Protein AF-A0A2D7GE63-F1 (afdb_monomer_lite)

Radius of gyration: 20.13 Å; chains: 1; bounding box: 34×44×50 Å

Secondary structure (DSSP, 8-state):
--TT---SHHHHHHHHHTSHHHHHHHHHHHTS---STT-GGGS-HHHHHHHHHHS-HHHHTTS-PPPP--HHHHHHHHHHHHHHHHHHHHHHHHHTT-

Foldseek 3Di:
DDPPDDPDDVVVLVVQCLDLCNQLVVCVVVVHDGDHPNVLVVHDPVSVVVCCVVCPPVVVVVDDDDDDQDPVNVVCVVVVVVVVCVVVVVVVVVVVVD

Structure (mmCIF, N/CA/C/O backbone):
data_AF-A0A2D7GE63-F1
#
_entry.id   AF-A0A2D7GE63-F1
#
loop_
_atom_site.group_PDB
_atom_site.id
_atom_site.type_symbol
_atom_site.label_atom_id
_atom_site.label_alt_id
_atom_site.label_comp_id
_atom_site.label_asym_id
_atom_site.label_entity_id
_atom_site.label_seq_id
_atom_site.pdbx_PDB_ins_code
_atom_site.Cartn_x
_atom_site.Cartn_y
_atom_site.Cartn_z
_atom_site.occupancy
_atom_site.B_iso_or_equiv
_atom_site.auth_seq_id
_atom_site.auth_comp_id
_atom_site.auth_asym_id
_atom_site.auth_atom_id
_atom_site.pdbx_PDB_model_num
ATOM 1 N N . MET A 1 1 ? 0.016 23.206 -4.091 1.00 62.22 1 MET A N 1
ATOM 2 C CA . MET A 1 1 ? 0.538 22.391 -2.969 1.00 62.22 1 MET A CA 1
ATOM 3 C C . MET A 1 1 ? 0.368 23.173 -1.671 1.00 62.22 1 MET A C 1
ATOM 5 O O . MET A 1 1 ? 0.365 24.395 -1.727 1.00 62.22 1 MET A O 1
ATOM 9 N N . SER A 1 2 ? 0.145 22.500 -0.535 1.00 68.38 2 SER A N 1
ATOM 10 C CA . SER A 1 2 ? 0.042 23.154 0.786 1.00 68.38 2 SER A CA 1
ATOM 11 C C . SER A 1 2 ? 1.348 23.875 1.134 1.00 68.38 2 SER A C 1
ATOM 13 O O . SER A 1 2 ? 2.413 23.371 0.796 1.00 68.38 2 SER A O 1
ATOM 15 N N . ALA A 1 3 ? 1.285 24.984 1.876 1.00 73.69 3 ALA A N 1
ATOM 16 C CA . ALA A 1 3 ? 2.472 25.675 2.398 1.00 73.69 3 ALA A CA 1
ATOM 17 C C . ALA A 1 3 ? 3.336 24.803 3.337 1.00 73.69 3 ALA A C 1
ATOM 19 O O . ALA A 1 3 ? 4.459 25.169 3.657 1.00 73.69 3 ALA A O 1
ATOM 20 N N . LYS A 1 4 ? 2.810 23.655 3.789 1.00 71.94 4 LYS A N 1
ATOM 21 C CA . LYS A 1 4 ? 3.522 22.662 4.610 1.00 71.94 4 LYS A CA 1
ATOM 22 C C . LYS A 1 4 ? 4.164 21.535 3.796 1.00 71.94 4 LYS A C 1
ATOM 24 O O . LYS A 1 4 ? 4.730 20.622 4.389 1.00 71.94 4 LYS A O 1
ATOM 29 N N . ALA A 1 5 ? 3.985 21.520 2.476 1.00 70.25 5 ALA A N 1
ATOM 30 C CA . ALA A 1 5 ? 4.596 20.499 1.643 1.00 70.25 5 ALA A CA 1
ATOM 31 C C . ALA A 1 5 ? 6.103 20.763 1.586 1.00 70.25 5 ALA A C 1
ATOM 33 O O . ALA A 1 5 ? 6.516 21.827 1.131 1.00 70.25 5 ALA A O 1
ATOM 34 N N . ASP A 1 6 ? 6.908 19.804 2.043 1.00 72.00 6 ASP A N 1
ATOM 35 C CA . ASP A 1 6 ? 8.328 19.781 1.699 1.00 72.00 6 ASP A CA 1
ATOM 36 C C . ASP A 1 6 ? 8.414 19.712 0.170 1.00 72.00 6 ASP A C 1
ATOM 38 O O . ASP A 1 6 ? 7.781 18.840 -0.420 1.00 72.00 6 ASP A O 1
ATOM 42 N N . THR A 1 7 ? 9.090 20.665 -0.471 1.00 70.44 7 THR A N 1
ATOM 43 C CA . THR A 1 7 ? 9.307 20.685 -1.928 1.00 70.44 7 THR A CA 1
ATOM 44 C C . THR A 1 7 ? 10.657 20.084 -2.318 1.00 70.44 7 THR A C 1
ATOM 46 O O . THR A 1 7 ? 11.019 20.138 -3.488 1.00 70.44 7 THR A O 1
ATOM 49 N N . GLY A 1 8 ? 11.423 19.581 -1.348 1.00 80.31 8 GLY A N 1
ATOM 50 C CA . GLY A 1 8 ? 12.756 19.029 -1.538 1.00 80.31 8 GLY A CA 1
ATOM 51 C C . GLY A 1 8 ? 12.781 17.502 -1.593 1.00 80.31 8 GLY A C 1
ATOM 52 O O . GLY A 1 8 ? 11.925 16.852 -2.199 1.00 80.31 8 GLY A O 1
ATOM 53 N N . LEU A 1 9 ? 13.790 16.931 -0.931 1.00 85.56 9 LEU A N 1
ATOM 54 C CA . LEU A 1 9 ? 14.201 15.529 -1.052 1.00 85.56 9 LEU A CA 1
ATOM 55 C C . LEU A 1 9 ? 13.097 14.519 -0.712 1.00 85.56 9 LEU A C 1
ATOM 57 O O . LEU A 1 9 ? 13.079 13.432 -1.284 1.00 85.56 9 LEU A O 1
ATOM 61 N N . ALA A 1 10 ? 12.154 14.853 0.177 1.00 89.12 10 ALA A N 1
ATOM 62 C CA . ALA A 1 10 ? 11.050 13.946 0.485 1.00 89.12 10 ALA A CA 1
ATOM 63 C C . ALA A 1 10 ? 10.140 13.706 -0.731 1.00 89.12 10 ALA A C 1
ATOM 65 O O . ALA A 1 10 ? 9.707 12.578 -0.955 1.00 89.12 10 ALA A O 1
ATOM 66 N N . GLN A 1 11 ? 9.871 14.734 -1.545 1.00 86.81 11 GLN A N 1
ATOM 67 C CA . GLN A 1 11 ? 9.052 14.570 -2.754 1.00 86.81 11 GLN A CA 1
ATOM 68 C C . GLN A 1 11 ? 9.806 13.814 -3.835 1.00 86.81 11 GLN A C 1
ATOM 70 O O . GLN A 1 11 ? 9.216 12.971 -4.503 1.00 86.81 11 GLN A O 1
ATOM 75 N N . GLU A 1 12 ? 11.103 14.086 -3.986 1.00 90.81 12 GLU A N 1
ATOM 76 C CA . GLU A 1 12 ? 11.956 13.359 -4.928 1.00 90.81 12 GLU A CA 1
ATOM 77 C C . GLU A 1 12 ? 12.017 11.870 -4.576 1.00 90.81 12 GLU A C 1
ATOM 79 O O . GLU A 1 12 ? 11.854 11.016 -5.447 1.00 90.81 12 GLU A O 1
ATOM 84 N N . TRP A 1 13 ? 12.160 11.550 -3.288 1.00 89.94 13 TRP A N 1
ATOM 85 C CA . TRP A 1 13 ? 12.138 10.174 -2.809 1.00 89.94 13 TRP A CA 1
ATOM 86 C C . TRP A 1 13 ? 10.773 9.508 -3.030 1.00 89.94 13 TRP A C 1
ATOM 88 O O . TRP A 1 13 ? 10.722 8.416 -3.593 1.00 89.94 13 TRP A O 1
ATOM 98 N N . ILE A 1 14 ? 9.661 10.175 -2.682 1.00 91.81 14 ILE A N 1
ATOM 99 C CA . ILE A 1 14 ? 8.304 9.654 -2.937 1.00 91.81 14 ILE A CA 1
ATOM 100 C C . ILE A 1 14 ? 8.097 9.406 -4.435 1.00 91.81 14 ILE A C 1
ATOM 102 O O . ILE A 1 14 ? 7.574 8.359 -4.819 1.00 91.81 14 ILE A O 1
ATOM 106 N N . ALA A 1 15 ? 8.512 10.338 -5.294 1.00 91.12 15 ALA A N 1
ATOM 107 C CA . ALA A 1 15 ? 8.416 10.175 -6.739 1.00 91.12 15 ALA A CA 1
ATOM 108 C C . ALA A 1 15 ? 9.229 8.964 -7.219 1.00 91.12 15 ALA A C 1
ATOM 110 O O . ALA A 1 15 ? 8.730 8.166 -8.013 1.00 91.12 15 ALA A O 1
ATOM 111 N N . TRP A 1 16 ? 10.446 8.780 -6.698 1.00 93.56 16 TRP A N 1
ATOM 112 C CA . TRP A 1 16 ? 11.304 7.651 -7.046 1.00 93.56 16 TRP A CA 1
ATOM 113 C C . TRP A 1 16 ? 10.727 6.299 -6.604 1.00 93.56 16 TRP A C 1
ATOM 115 O O . TRP A 1 16 ? 10.673 5.373 -7.417 1.00 93.56 16 TRP A O 1
ATOM 125 N N . VAL A 1 17 ? 10.238 6.183 -5.365 1.00 95.12 17 VAL A N 1
ATOM 126 C CA . VAL A 1 17 ? 9.621 4.949 -4.836 1.00 95.12 17 VAL A CA 1
ATOM 127 C C . VAL A 1 17 ? 8.401 4.526 -5.658 1.00 95.12 17 VAL A C 1
ATOM 129 O O . VAL A 1 17 ? 8.130 3.338 -5.805 1.00 95.12 17 VAL A O 1
ATOM 132 N N . ASN A 1 18 ? 7.688 5.479 -6.261 1.00 94.44 18 ASN A N 1
ATOM 133 C CA . ASN A 1 18 ? 6.539 5.191 -7.121 1.00 94.44 18 ASN A CA 1
ATOM 134 C C . ASN A 1 18 ? 6.909 4.842 -8.578 1.00 94.44 18 ASN A C 1
ATOM 136 O O . ASN A 1 18 ? 6.020 4.575 -9.387 1.00 94.44 18 ASN A O 1
ATOM 140 N N . THR A 1 19 ? 8.196 4.800 -8.939 1.00 97.44 19 THR A N 1
ATOM 141 C CA . THR A 1 19 ? 8.639 4.206 -10.214 1.00 97.44 19 THR A CA 1
ATOM 142 C C . THR A 1 19 ? 8.584 2.672 -10.147 1.00 97.44 19 THR A C 1
ATOM 144 O O . THR A 1 19 ? 8.656 2.115 -9.049 1.00 97.44 19 THR A O 1
ATOM 147 N N . PRO A 1 20 ? 8.537 1.944 -11.285 1.00 97.94 20 PRO A N 1
ATOM 148 C CA . PRO A 1 20 ? 8.543 0.478 -11.267 1.00 97.94 20 PRO A CA 1
ATOM 149 C C . PRO A 1 20 ? 9.735 -0.101 -10.495 1.00 97.94 20 PRO A C 1
ATOM 151 O O . PRO A 1 20 ? 9.581 -0.972 -9.642 1.00 97.94 20 PRO A O 1
ATOM 154 N N . ARG A 1 21 ? 10.932 0.443 -10.746 1.00 97.06 21 ARG A N 1
ATOM 155 C CA . ARG A 1 21 ? 12.170 0.015 -10.090 1.00 97.06 21 ARG A CA 1
ATOM 156 C C . ARG A 1 21 ? 12.190 0.374 -8.604 1.00 97.06 21 ARG A C 1
ATOM 158 O O . ARG A 1 21 ? 12.568 -0.472 -7.800 1.00 97.06 21 ARG A O 1
ATOM 165 N N . GLY A 1 22 ? 11.820 1.604 -8.242 1.00 97.00 22 GLY A N 1
ATOM 166 C CA . GLY A 1 22 ? 11.775 2.027 -6.839 1.00 97.00 22 GLY A CA 1
ATOM 167 C C . GLY A 1 22 ? 10.803 1.170 -6.032 1.00 97.00 22 GLY A C 1
ATOM 168 O O . GLY A 1 22 ? 11.173 0.619 -5.000 1.00 97.00 22 GLY A O 1
ATOM 169 N N . SER A 1 23 ? 9.606 0.936 -6.574 1.00 97.25 23 SER A N 1
ATOM 170 C CA . SER A 1 23 ? 8.580 0.135 -5.910 1.00 97.25 23 SER A CA 1
ATOM 171 C C . SER A 1 23 ? 9.005 -1.323 -5.733 1.00 97.25 23 SER A C 1
ATOM 173 O O . SER A 1 23 ? 8.752 -1.896 -4.676 1.00 97.25 23 SER A O 1
ATOM 175 N N . ALA A 1 24 ? 9.685 -1.916 -6.722 1.00 96.81 24 ALA A N 1
ATOM 176 C CA . ALA A 1 24 ? 10.232 -3.268 -6.607 1.00 96.81 24 ALA A CA 1
ATOM 177 C C . ALA A 1 24 ? 11.339 -3.362 -5.538 1.00 96.81 24 ALA A C 1
ATOM 179 O O . ALA A 1 24 ? 11.378 -4.319 -4.762 1.00 96.81 24 ALA A O 1
ATOM 180 N N . HIS A 1 25 ? 12.221 -2.358 -5.453 1.00 96.06 25 HIS A N 1
ATOM 181 C CA . HIS A 1 25 ? 13.249 -2.299 -4.409 1.00 96.06 25 HIS A CA 1
ATOM 182 C C . HIS A 1 25 ? 12.641 -2.219 -3.008 1.00 96.06 25 HIS A C 1
ATOM 184 O O . HIS A 1 25 ? 13.027 -2.999 -2.135 1.00 96.06 25 HIS A O 1
ATOM 190 N N . ASP A 1 26 ? 11.676 -1.325 -2.812 1.00 94.31 26 ASP A N 1
ATOM 191 C CA . ASP A 1 26 ? 11.005 -1.148 -1.527 1.00 94.31 26 ASP A CA 1
ATOM 192 C C . ASP A 1 26 ? 10.222 -2.403 -1.125 1.00 94.31 26 ASP A C 1
ATOM 194 O O . ASP A 1 26 ? 10.322 -2.867 0.013 1.00 94.31 26 ASP A O 1
ATOM 198 N N . ALA A 1 27 ? 9.507 -3.015 -2.074 1.00 93.94 27 ALA A N 1
ATOM 199 C CA . ALA A 1 27 ? 8.782 -4.265 -1.868 1.00 93.94 27 ALA A CA 1
ATOM 200 C C . ALA A 1 27 ? 9.706 -5.396 -1.399 1.00 93.94 27 ALA A C 1
ATOM 202 O O . ALA A 1 27 ? 9.407 -6.079 -0.418 1.00 93.94 27 ALA A O 1
ATOM 203 N N . ARG A 1 28 ? 10.864 -5.549 -2.052 1.00 93.06 28 ARG A N 1
ATOM 204 C CA . ARG A 1 28 ? 11.876 -6.542 -1.676 1.00 93.06 28 ARG A CA 1
ATOM 205 C C . ARG A 1 28 ? 12.456 -6.280 -0.288 1.00 93.06 28 ARG A C 1
ATOM 207 O O . ARG A 1 28 ? 12.653 -7.226 0.467 1.00 93.06 28 ARG A O 1
ATOM 214 N N . ALA A 1 29 ? 12.744 -5.022 0.043 1.00 93.00 29 ALA A N 1
ATOM 215 C CA . ALA A 1 29 ? 13.322 -4.661 1.334 1.00 93.00 29 ALA A CA 1
ATOM 216 C C . ALA A 1 29 ? 12.351 -4.908 2.501 1.00 93.00 29 ALA A C 1
ATOM 218 O O . ALA A 1 29 ? 12.775 -5.322 3.577 1.00 93.00 29 ALA A O 1
ATOM 219 N N . LEU A 1 30 ? 11.056 -4.664 2.284 1.00 91.19 30 LEU A N 1
ATOM 220 C CA . LEU A 1 30 ? 10.024 -4.748 3.320 1.00 91.19 30 LEU A CA 1
ATOM 221 C C . LEU A 1 30 ? 9.280 -6.091 3.349 1.00 91.19 30 LEU A C 1
ATOM 223 O O . LEU A 1 30 ? 8.520 -6.338 4.283 1.00 91.19 30 LEU A O 1
ATOM 227 N N . GLY A 1 31 ? 9.467 -6.947 2.341 1.00 88.94 31 GLY A N 1
ATOM 228 C CA . GLY A 1 31 ? 8.719 -8.199 2.206 1.00 88.94 31 GLY A CA 1
ATOM 229 C C . GLY A 1 31 ? 7.231 -7.978 1.913 1.00 88.94 31 GLY A C 1
ATOM 230 O O . GLY A 1 31 ? 6.386 -8.737 2.384 1.00 88.94 31 GLY A O 1
ATOM 231 N N . VAL A 1 32 ? 6.901 -6.919 1.168 1.00 90.12 32 VAL A N 1
ATOM 232 C CA . VAL A 1 32 ? 5.523 -6.556 0.789 1.00 90.12 32 VAL A CA 1
ATOM 233 C C . VAL A 1 32 ? 5.324 -6.656 -0.724 1.00 90.12 32 VAL A C 1
ATOM 235 O O . VAL A 1 32 ? 6.268 -6.873 -1.478 1.00 90.12 32 VAL A O 1
ATOM 238 N N . SER A 1 33 ? 4.084 -6.504 -1.194 1.00 91.06 33 SER A N 1
ATOM 239 C CA . SER A 1 33 ? 3.803 -6.422 -2.635 1.00 91.06 33 SER A CA 1
ATOM 240 C C . SER A 1 33 ? 4.171 -5.041 -3.194 1.00 91.06 33 SER A C 1
ATOM 242 O O . SER A 1 33 ? 3.889 -4.041 -2.530 1.00 91.06 33 SER A O 1
ATOM 244 N N . PRO A 1 34 ? 4.754 -4.949 -4.403 1.00 94.00 34 PRO A N 1
ATOM 245 C CA . PRO A 1 34 ? 4.970 -3.667 -5.061 1.00 94.00 34 PRO A CA 1
ATOM 246 C C . PRO A 1 34 ? 3.644 -3.076 -5.565 1.00 94.00 34 PRO A C 1
ATOM 248 O O . PRO A 1 34 ? 2.709 -3.807 -5.894 1.00 94.00 34 PRO A O 1
ATOM 251 N N . CYS A 1 35 ? 3.577 -1.747 -5.655 1.00 91.69 35 CYS A N 1
ATOM 252 C CA . CYS A 1 35 ? 2.352 -1.010 -5.992 1.00 91.69 35 CYS A CA 1
ATOM 253 C C . CYS A 1 35 ? 2.418 -0.303 -7.353 1.00 91.69 35 CYS A C 1
ATOM 255 O O . CYS A 1 35 ? 1.372 -0.021 -7.939 1.00 91.69 35 CYS A O 1
ATOM 257 N N . ALA A 1 36 ? 3.615 0.006 -7.863 1.00 95.94 36 ALA A N 1
ATOM 258 C CA . ALA A 1 36 ? 3.747 0.664 -9.159 1.00 95.94 36 ALA A CA 1
ATOM 259 C C . ALA A 1 36 ? 3.455 -0.314 -10.310 1.00 95.94 36 ALA A C 1
ATOM 261 O O . ALA A 1 36 ? 3.877 -1.473 -10.296 1.00 95.94 36 ALA A O 1
ATOM 262 N N . ILE A 1 37 ? 2.752 0.164 -11.338 1.00 94.62 37 ILE A N 1
ATOM 263 C CA . ILE A 1 37 ? 2.484 -0.616 -12.554 1.00 94.62 37 ILE A CA 1
ATOM 264 C C . ILE A 1 37 ? 3.823 -1.024 -13.189 1.00 94.62 37 ILE A C 1
ATOM 266 O O . ILE A 1 37 ? 4.712 -0.191 -13.342 1.00 94.62 37 ILE A O 1
ATOM 270 N N . GLY A 1 38 ? 3.975 -2.305 -13.540 1.00 95.56 38 GLY A N 1
ATOM 271 C CA . GLY A 1 38 ? 5.213 -2.865 -14.104 1.00 95.56 38 GLY A CA 1
ATOM 272 C C . GLY A 1 38 ? 6.301 -3.208 -13.077 1.00 95.56 38 GLY A C 1
ATOM 273 O O . GLY A 1 38 ? 7.324 -3.772 -13.443 1.00 95.56 38 GLY A O 1
ATOM 274 N N . ALA A 1 39 ? 6.109 -2.912 -11.785 1.00 96.81 39 ALA A N 1
ATOM 275 C CA . ALA A 1 39 ? 7.083 -3.278 -10.752 1.00 96.81 39 ALA A CA 1
ATOM 276 C C . ALA A 1 39 ? 7.130 -4.790 -10.477 1.00 96.81 39 ALA A C 1
ATOM 278 O O . ALA A 1 39 ? 8.185 -5.310 -10.128 1.00 96.81 39 ALA A O 1
ATOM 279 N N . MET A 1 40 ? 6.007 -5.504 -10.643 1.00 94.75 40 MET A N 1
ATOM 280 C CA . MET A 1 40 ? 5.947 -6.959 -10.439 1.00 94.75 40 MET A CA 1
ATOM 281 C C . MET A 1 40 ? 6.877 -7.717 -11.396 1.00 94.75 40 MET A C 1
ATOM 283 O O . MET A 1 40 ? 7.509 -8.685 -10.987 1.00 94.75 40 MET A O 1
ATOM 287 N N . ASP A 1 41 ? 7.029 -7.227 -12.629 1.00 95.06 41 ASP A N 1
ATOM 288 C CA . ASP A 1 41 ? 7.901 -7.828 -13.649 1.00 95.06 41 ASP A CA 1
ATOM 289 C C . ASP A 1 41 ? 9.393 -7.738 -13.275 1.00 95.06 41 ASP A C 1
ATOM 291 O O . ASP A 1 41 ? 10.224 -8.455 -13.827 1.00 95.06 41 ASP A O 1
ATOM 295 N N . LEU A 1 42 ? 9.737 -6.857 -12.326 1.00 96.69 42 LEU A N 1
ATOM 296 C CA . LEU A 1 42 ? 11.091 -6.671 -11.800 1.00 96.69 42 L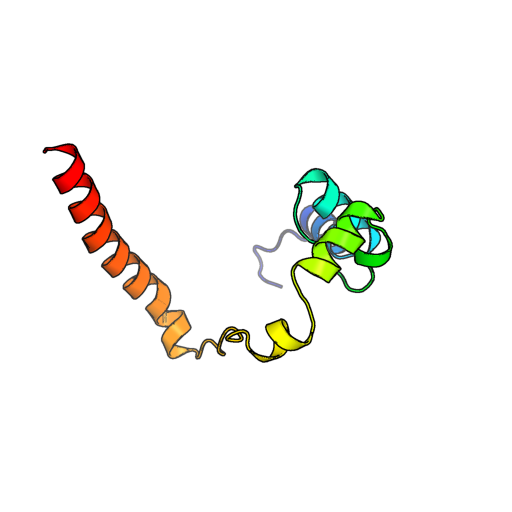EU A CA 1
ATOM 297 C C . LEU A 1 42 ? 11.358 -7.492 -10.526 1.00 96.69 42 LEU A C 1
ATOM 299 O O . LEU A 1 42 ? 12.489 -7.491 -10.033 1.00 96.69 42 LEU A O 1
ATOM 303 N N . MET A 1 43 ? 10.340 -8.161 -9.973 1.00 95.19 43 MET A N 1
ATOM 304 C CA . MET A 1 43 ? 10.483 -9.040 -8.808 1.00 95.19 43 MET A CA 1
ATOM 305 C C . MET A 1 43 ? 11.039 -10.408 -9.219 1.00 95.19 43 MET A C 1
ATOM 307 O O . MET A 1 43 ? 10.957 -10.798 -10.383 1.00 95.19 43 MET A O 1
ATOM 311 N N . ASP A 1 44 ? 11.591 -11.161 -8.266 1.00 93.69 44 ASP A N 1
ATOM 312 C CA . ASP A 1 44 ? 12.037 -12.535 -8.518 1.00 93.69 44 ASP A CA 1
ATOM 313 C C . ASP A 1 44 ? 10.871 -13.497 -8.827 1.00 93.69 44 ASP A C 1
ATOM 315 O O . ASP A 1 44 ? 9.698 -13.224 -8.551 1.00 93.69 44 ASP A O 1
ATOM 319 N N . ALA A 1 45 ? 11.204 -14.640 -9.434 1.00 94.12 45 ALA A N 1
ATOM 320 C CA . ALA A 1 45 ? 10.221 -15.630 -9.871 1.00 94.12 45 ALA A CA 1
ATOM 321 C C . ALA A 1 45 ? 9.418 -16.232 -8.705 1.00 94.12 45 ALA A C 1
ATOM 323 O O . ALA A 1 45 ? 8.251 -16.590 -8.884 1.00 94.12 45 ALA A O 1
ATOM 324 N N . ASP A 1 46 ? 10.014 -16.314 -7.513 1.00 91.00 46 ASP A N 1
ATOM 325 C CA . ASP A 1 46 ? 9.351 -16.843 -6.323 1.00 91.00 46 ASP A CA 1
ATOM 326 C C . ASP A 1 46 ? 8.229 -15.909 -5.869 1.00 91.00 46 ASP A C 1
ATOM 328 O O . ASP A 1 46 ? 7.106 -16.364 -5.630 1.00 91.00 46 ASP A O 1
ATOM 332 N N . MET A 1 47 ? 8.494 -14.601 -5.826 1.00 90.88 47 MET A N 1
ATOM 333 C CA . MET A 1 47 ? 7.498 -13.583 -5.512 1.00 90.88 47 MET A CA 1
ATOM 334 C C . MET A 1 47 ? 6.411 -13.507 -6.586 1.00 90.88 47 MET A C 1
ATOM 336 O O . MET A 1 47 ? 5.224 -13.503 -6.256 1.00 90.88 47 MET A O 1
ATOM 340 N N . GLN A 1 48 ? 6.785 -13.517 -7.870 1.00 92.25 48 GLN A N 1
ATOM 341 C CA . GLN A 1 48 ? 5.808 -13.554 -8.965 1.00 92.25 48 GLN A CA 1
ATOM 342 C C . GLN A 1 48 ? 4.891 -14.782 -8.845 1.00 92.25 48 GLN A C 1
ATOM 344 O O . GLN A 1 48 ? 3.664 -14.667 -8.914 1.00 92.25 48 GLN A O 1
ATOM 349 N N . GLY A 1 49 ? 5.471 -15.956 -8.580 1.00 91.81 49 GLY A N 1
ATOM 350 C CA . GLY A 1 49 ? 4.728 -17.193 -8.367 1.00 91.81 49 GLY A CA 1
ATOM 351 C C . GLY A 1 49 ? 3.846 -17.155 -7.117 1.00 91.81 49 GLY A C 1
ATOM 352 O O . GLY A 1 49 ? 2.713 -17.637 -7.148 1.00 91.81 49 GLY A O 1
ATOM 353 N N . PHE A 1 50 ? 4.332 -16.577 -6.016 1.00 90.44 50 PHE A N 1
ATOM 354 C CA . PHE A 1 50 ? 3.557 -16.397 -4.789 1.00 90.44 50 PHE A CA 1
ATOM 355 C C . PHE A 1 50 ? 2.319 -15.530 -5.028 1.00 90.44 50 PHE A C 1
ATOM 357 O O . PHE A 1 50 ? 1.216 -15.922 -4.639 1.00 90.44 50 PHE A O 1
ATOM 364 N N . ILE A 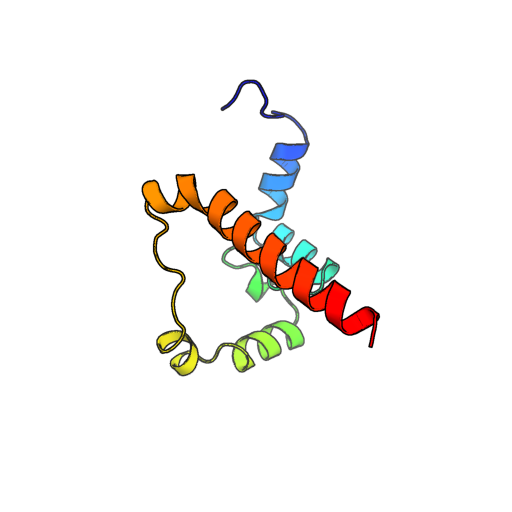1 51 ? 2.478 -14.392 -5.704 1.00 88.44 51 ILE A N 1
ATOM 365 C CA . ILE A 1 51 ? 1.380 -13.467 -5.995 1.00 88.44 51 ILE A CA 1
ATOM 366 C C . ILE A 1 51 ? 0.357 -14.110 -6.932 1.00 88.44 51 ILE A C 1
ATOM 368 O O . ILE A 1 51 ? -0.838 -14.057 -6.640 1.00 88.44 51 ILE A O 1
ATOM 372 N N . ALA A 1 52 ? 0.801 -14.792 -7.992 1.00 88.75 52 ALA A N 1
ATOM 373 C CA . ALA A 1 52 ? -0.095 -15.487 -8.917 1.00 88.75 52 ALA A CA 1
ATOM 374 C C . ALA A 1 52 ? -0.952 -16.560 -8.218 1.00 88.75 52 ALA 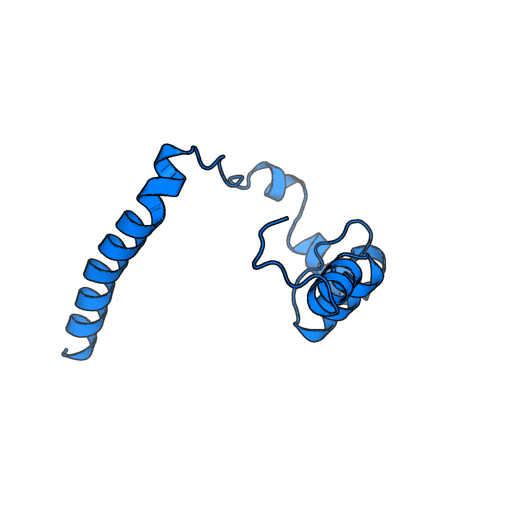A C 1
ATOM 376 O O . ALA A 1 52 ? -2.135 -16.700 -8.523 1.00 88.75 52 ALA A O 1
ATOM 377 N N . ARG A 1 53 ? -0.385 -17.287 -7.242 1.00 91.38 53 ARG A N 1
ATOM 378 C CA . ARG A 1 53 ? -1.135 -18.261 -6.426 1.00 91.38 53 ARG A CA 1
ATOM 379 C C . ARG A 1 53 ? -2.044 -17.607 -5.385 1.00 91.38 53 ARG A C 1
ATOM 381 O O . ARG A 1 53 ? -3.091 -18.162 -5.071 1.00 91.38 53 ARG A O 1
ATOM 388 N N . SER A 1 54 ? -1.636 -16.467 -4.829 1.00 89.31 54 SER A N 1
ATOM 389 C CA . SER A 1 54 ? -2.379 -15.773 -3.766 1.00 89.31 54 SER A CA 1
ATOM 390 C C . SER A 1 54 ? -3.599 -15.019 -4.292 1.00 89.31 54 SER A C 1
ATOM 392 O O . SER A 1 54 ? -4.587 -14.871 -3.575 1.00 89.31 54 SER A O 1
ATOM 394 N N . TYR A 1 55 ? -3.544 -14.554 -5.542 1.00 86.56 55 TYR A N 1
ATOM 395 C CA . TYR A 1 55 ? -4.581 -13.727 -6.156 1.00 86.56 55 TYR A CA 1
ATOM 396 C C . TYR A 1 55 ? -5.087 -14.318 -7.478 1.00 86.56 55 TYR A C 1
ATOM 398 O O . TYR A 1 55 ? -4.953 -13.681 -8.527 1.00 86.56 55 TYR A O 1
ATOM 406 N N . PRO A 1 56 ? -5.680 -15.524 -7.465 1.00 89.69 56 PRO A N 1
ATOM 407 C CA . PRO A 1 56 ? -6.184 -16.112 -8.690 1.00 89.69 56 PRO A CA 1
ATOM 408 C C . PRO A 1 56 ? -7.401 -15.306 -9.204 1.00 89.69 56 PRO A C 1
ATOM 410 O O . PRO A 1 56 ? -8.204 -14.811 -8.395 1.00 89.69 56 PRO A O 1
ATOM 413 N N . PRO A 1 57 ? -7.547 -15.106 -10.530 1.00 86.25 57 PRO A N 1
ATOM 414 C CA . PRO A 1 57 ? -8.509 -14.153 -11.092 1.00 86.25 57 PRO A CA 1
ATOM 415 C C . PRO A 1 57 ? -9.962 -14.372 -10.646 1.00 86.25 57 PRO A C 1
ATOM 417 O O . PRO A 1 57 ? -10.688 -13.418 -10.373 1.00 86.25 57 PRO A O 1
ATOM 420 N N . GLU A 1 58 ? -10.394 -15.624 -10.517 1.00 90.12 58 GLU A N 1
ATOM 421 C CA . GLU A 1 58 ? -11.745 -15.991 -10.096 1.00 90.12 58 GLU A CA 1
ATOM 422 C C . GLU A 1 58 ? -12.032 -15.672 -8.623 1.00 90.12 58 GLU A C 1
ATOM 424 O O . GLU A 1 58 ? -13.180 -15.387 -8.268 1.00 90.12 58 GLU A O 1
ATOM 429 N N . ALA A 1 59 ? -11.008 -15.691 -7.763 1.00 88.62 59 ALA A N 1
ATOM 430 C CA . ALA A 1 59 ? -11.132 -15.267 -6.372 1.00 88.62 59 ALA A CA 1
ATOM 431 C C . ALA A 1 59 ? -11.184 -13.739 -6.270 1.00 88.62 59 ALA A C 1
ATOM 433 O O . ALA A 1 59 ? -11.987 -13.200 -5.508 1.00 88.62 59 ALA A O 1
ATOM 434 N N . LEU A 1 60 ? -10.392 -13.034 -7.088 1.00 86.38 60 LEU A N 1
ATOM 435 C CA . LEU A 1 60 ? -10.403 -11.571 -7.144 1.00 86.38 60 LEU A CA 1
ATOM 436 C C . LEU A 1 60 ? -11.772 -11.010 -7.548 1.00 86.38 60 LEU A C 1
ATOM 438 O O . LEU A 1 60 ? -12.197 -10.000 -6.990 1.00 86.38 60 LEU A O 1
ATOM 442 N N . LEU A 1 61 ? -12.488 -11.681 -8.456 1.00 87.56 61 LEU A N 1
ATOM 443 C CA . LEU A 1 61 ? -13.852 -11.299 -8.850 1.00 87.56 61 LEU A CA 1
ATOM 444 C C . LEU A 1 61 ? -14.874 -11.410 -7.708 1.00 87.56 61 LEU A C 1
ATOM 446 O O . LEU A 1 61 ? -15.904 -10.741 -7.742 1.00 87.56 61 LEU A O 1
ATOM 450 N N . LYS A 1 62 ? -14.602 -12.249 -6.703 1.00 89.06 62 LYS A N 1
ATOM 451 C CA . LYS A 1 62 ? -15.464 -12.452 -5.528 1.00 89.06 62 LYS A CA 1
ATOM 452 C C . LYS A 1 62 ? -15.045 -11.598 -4.334 1.00 89.06 62 LYS A C 1
ATOM 454 O O . LYS A 1 62 ? -15.750 -11.575 -3.326 1.00 89.06 62 LYS A O 1
ATOM 459 N N . LEU A 1 63 ? -13.894 -10.930 -4.415 1.00 86.75 63 LEU A N 1
ATOM 460 C CA . LEU A 1 63 ? -13.387 -10.124 -3.319 1.00 86.75 63 LEU A CA 1
ATOM 461 C C . LEU A 1 63 ? -14.277 -8.894 -3.135 1.00 86.75 63 LEU A C 1
ATOM 463 O O . LEU A 1 63 ? -14.580 -8.177 -4.091 1.00 86.75 63 LEU A O 1
ATOM 467 N N . TRP A 1 64 ? -14.662 -8.620 -1.889 1.00 80.50 64 TRP A N 1
ATOM 468 C CA . TRP A 1 64 ? -15.352 -7.381 -1.556 1.00 80.50 64 TRP A CA 1
ATOM 469 C C . TRP A 1 64 ? -14.409 -6.204 -1.815 1.00 80.50 64 TRP A C 1
ATOM 471 O O . TRP A 1 64 ? -13.475 -5.949 -1.051 1.00 80.50 64 TRP A O 1
ATOM 481 N N . ARG A 1 65 ? -14.624 -5.504 -2.931 1.00 79.88 65 ARG A N 1
ATOM 482 C CA . ARG A 1 65 ? -13.864 -4.300 -3.274 1.00 79.88 65 ARG A CA 1
ATOM 483 C C . ARG A 1 65 ? -14.117 -3.259 -2.190 1.00 79.88 65 ARG A C 1
ATOM 485 O O . ARG A 1 65 ? -15.244 -3.116 -1.717 1.00 79.88 65 ARG A O 1
ATOM 492 N N . GLN A 1 66 ? -13.071 -2.534 -1.793 1.00 82.69 66 GLN A N 1
ATOM 493 C CA . GLN A 1 66 ? -13.237 -1.451 -0.833 1.00 82.69 66 GLN A CA 1
ATOM 494 C C . GLN A 1 66 ? -14.270 -0.456 -1.389 1.00 82.69 66 GLN A C 1
ATOM 496 O O . GLN A 1 66 ? -14.076 0.039 -2.502 1.00 82.69 66 GLN A O 1
ATOM 501 N N . PRO A 1 67 ? -15.375 -0.194 -0.667 1.00 84.62 67 PRO A N 1
ATOM 502 C CA . PRO A 1 67 ? -16.391 0.725 -1.147 1.00 84.62 67 PRO A CA 1
ATOM 503 C C . PRO A 1 67 ? -15.832 2.148 -1.175 1.00 84.62 67 PRO A C 1
ATOM 505 O O . PRO A 1 67 ? -14.935 2.493 -0.396 1.00 84.62 67 PRO A O 1
ATOM 508 N N . GLU A 1 68 ? -16.390 2.982 -2.053 1.00 89.06 68 GLU A N 1
ATOM 5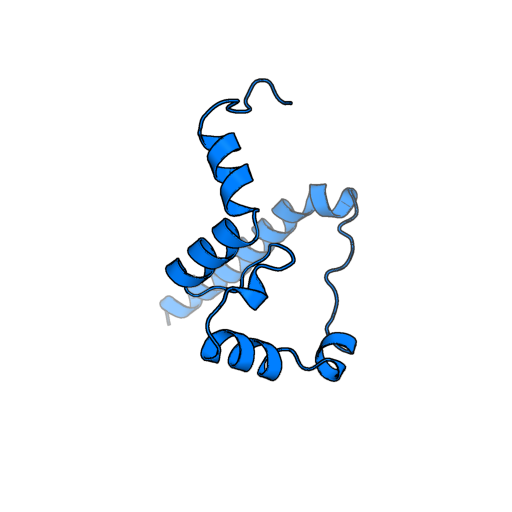09 C CA . GLU A 1 68 ? -16.171 4.425 -2.002 1.00 89.06 68 GLU A CA 1
ATOM 510 C C . GLU A 1 68 ? -16.436 4.928 -0.575 1.00 89.06 68 GLU A C 1
ATOM 512 O O . GLU A 1 68 ? -17.400 4.518 0.075 1.00 89.06 68 GLU A O 1
ATOM 517 N N . GLN A 1 69 ? -15.565 5.806 -0.076 1.00 92.19 69 GLN A N 1
ATOM 518 C CA . GLN A 1 69 ? -15.767 6.465 1.209 1.00 92.19 69 GLN A CA 1
ATOM 519 C C . GLN A 1 69 ? -16.441 7.821 0.970 1.00 92.19 69 GLN A C 1
ATOM 521 O O . GLN A 1 69 ? -15.739 8.790 0.670 1.00 92.19 69 GLN A O 1
ATOM 526 N N . PRO A 1 70 ? -17.776 7.929 1.107 1.00 94.06 70 PRO A N 1
ATOM 527 C CA . PRO A 1 70 ? -18.462 9.198 0.911 1.00 94.06 70 PRO A CA 1
ATOM 528 C C . PRO A 1 70 ? -17.997 10.226 1.948 1.00 94.06 70 PRO A C 1
ATOM 530 O O . PRO A 1 70 ? -17.581 9.880 3.057 1.00 94.06 70 PRO A O 1
ATOM 533 N N . VAL A 1 71 ? -18.121 11.515 1.619 1.00 95.06 71 VAL A N 1
ATOM 534 C CA . VAL A 1 71 ? -17.632 12.624 2.463 1.00 95.06 71 VAL A CA 1
ATOM 535 C C . VAL A 1 71 ? -18.156 12.546 3.901 1.00 95.06 71 VAL A C 1
ATOM 537 O O . VAL A 1 71 ? -17.414 12.844 4.839 1.00 95.06 71 VAL A O 1
ATOM 540 N N . TRP A 1 72 ? -19.412 12.130 4.099 1.00 93.56 72 TRP A N 1
ATOM 541 C CA . TRP A 1 72 ? -19.976 11.961 5.441 1.00 93.56 72 TRP A CA 1
ATOM 542 C C . TRP A 1 72 ? -19.221 10.892 6.246 1.00 93.56 72 TRP A C 1
ATOM 544 O O . TRP A 1 72 ? -18.912 11.116 7.412 1.00 93.56 72 TRP A O 1
ATOM 554 N N . PHE A 1 73 ? -18.844 9.773 5.619 1.00 93.94 73 PHE A N 1
ATOM 555 C CA . PHE A 1 73 ? -18.123 8.692 6.286 1.00 93.94 73 PHE A CA 1
ATOM 556 C C . PHE A 1 73 ? -16.702 9.124 6.635 1.00 93.94 73 PHE A C 1
ATOM 558 O O . PHE A 1 73 ? -16.255 8.913 7.759 1.00 93.94 73 PHE A O 1
ATOM 565 N N . VAL A 1 74 ? -16.010 9.802 5.713 1.00 94.56 74 VAL A N 1
ATOM 566 C CA . VAL A 1 74 ? -14.652 10.319 5.955 1.00 94.56 74 VAL A CA 1
ATOM 567 C C . VAL A 1 74 ? -14.623 11.267 7.156 1.00 94.56 74 VAL A C 1
ATOM 569 O O . VAL A 1 74 ? -13.719 11.170 7.983 1.00 94.56 74 VAL A O 1
ATOM 572 N N . LYS A 1 75 ? -15.632 12.137 7.298 1.00 95.88 75 LYS A N 1
ATOM 573 C CA . LYS A 1 75 ? -15.755 13.051 8.446 1.00 95.88 75 LYS A CA 1
ATOM 574 C C . LYS A 1 75 ? -16.002 12.323 9.771 1.00 95.88 75 LYS A C 1
ATOM 576 O O . LYS A 1 75 ? -15.577 12.812 10.812 1.00 95.88 75 LYS A O 1
ATOM 581 N N . SER A 1 76 ? -16.669 11.170 9.741 1.00 95.31 76 SER A N 1
ATOM 582 C CA . SER A 1 76 ? -17.085 10.440 10.945 1.00 95.31 76 SER A CA 1
ATOM 583 C C . SER A 1 76 ? -16.186 9.257 11.323 1.00 95.31 76 SER A C 1
ATOM 585 O O . SER A 1 76 ? -16.271 8.785 12.458 1.00 95.31 76 SER A O 1
ATOM 587 N N . ARG A 1 77 ? -15.309 8.775 10.427 1.00 93.88 77 ARG A N 1
ATOM 588 C CA . ARG A 1 77 ? -14.549 7.521 10.620 1.00 93.88 77 ARG A CA 1
ATOM 589 C C . ARG A 1 77 ? -13.688 7.491 11.884 1.00 93.88 77 ARG A C 1
ATOM 591 O O . ARG A 1 77 ? -13.580 6.443 12.514 1.00 93.88 77 ARG A O 1
ATOM 598 N N . GLU A 1 78 ? -13.138 8.633 12.296 1.00 94.94 78 GLU A N 1
ATOM 599 C CA . GLU A 1 78 ? -12.363 8.741 13.542 1.00 94.94 78 GLU A CA 1
ATOM 600 C C . GLU A 1 78 ? -13.234 8.528 14.787 1.00 94.94 78 GLU A C 1
ATOM 602 O O . GLU A 1 78 ? -12.817 7.856 15.732 1.00 94.94 78 GLU A O 1
ATOM 607 N N . GLY A 1 79 ? -14.473 9.034 14.773 1.00 96.06 79 GLY A N 1
ATOM 608 C CA . GLY A 1 79 ? -15.437 8.827 15.854 1.00 96.06 79 GLY A CA 1
ATOM 609 C C . GLY A 1 79 ? -15.817 7.354 16.003 1.00 96.06 79 GLY A C 1
ATOM 610 O O . GLY A 1 79 ? -15.803 6.822 17.113 1.00 96.06 79 GLY A O 1
ATOM 611 N N . TYR A 1 80 ? -16.064 6.664 14.884 1.00 94.44 80 TYR A N 1
ATOM 612 C CA . TYR A 1 80 ? -16.313 5.219 14.890 1.00 94.44 80 TYR A CA 1
ATOM 613 C C . TYR A 1 80 ? -15.105 4.430 15.407 1.00 94.44 80 TYR A C 1
ATOM 615 O O . TYR A 1 80 ? -15.259 3.551 16.256 1.00 94.44 80 TYR A O 1
ATOM 623 N N . ALA A 1 81 ? -13.895 4.775 14.958 1.00 92.25 81 ALA A N 1
ATOM 624 C CA . ALA A 1 81 ? -12.671 4.129 15.420 1.00 92.25 81 ALA A CA 1
ATOM 625 C C . ALA A 1 81 ? -12.449 4.332 16.930 1.00 92.25 81 ALA A C 1
ATOM 627 O O . ALA A 1 81 ? -12.038 3.404 17.630 1.00 92.25 81 ALA A O 1
ATOM 628 N N . HIS A 1 82 ? -12.750 5.523 17.455 1.00 95.00 82 HIS A N 1
ATOM 629 C CA . HIS A 1 82 ? -12.665 5.806 18.886 1.00 95.00 82 HIS A CA 1
ATOM 630 C C . HIS A 1 82 ? -13.679 4.988 19.697 1.00 95.00 82 HIS A C 1
ATOM 632 O O . HIS A 1 82 ? -13.293 4.345 20.674 1.00 95.00 82 HIS A O 1
ATOM 638 N N . ALA A 1 83 ? -14.944 4.951 19.269 1.00 93.94 83 ALA A N 1
ATOM 639 C CA . ALA A 1 83 ? -15.984 4.164 19.928 1.00 93.94 83 ALA A CA 1
ATOM 640 C C . ALA A 1 83 ? -15.624 2.669 19.979 1.00 93.94 83 ALA A C 1
ATOM 642 O O . ALA A 1 83 ? -15.733 2.039 21.031 1.00 93.94 83 ALA A O 1
ATOM 643 N N . TYR A 1 84 ? -15.108 2.119 18.874 1.00 91.44 84 TYR A N 1
ATOM 644 C CA . TYR A 1 84 ? -14.642 0.734 18.822 1.00 91.44 84 TYR A CA 1
ATOM 645 C C . TYR A 1 84 ? -13.507 0.468 19.822 1.00 91.44 84 TYR A C 1
ATOM 647 O O . TYR A 1 84 ? -13.588 -0.467 20.620 1.00 91.44 84 TYR A O 1
ATOM 655 N N . ARG A 1 85 ? -12.474 1.324 19.843 1.00 90.38 85 ARG 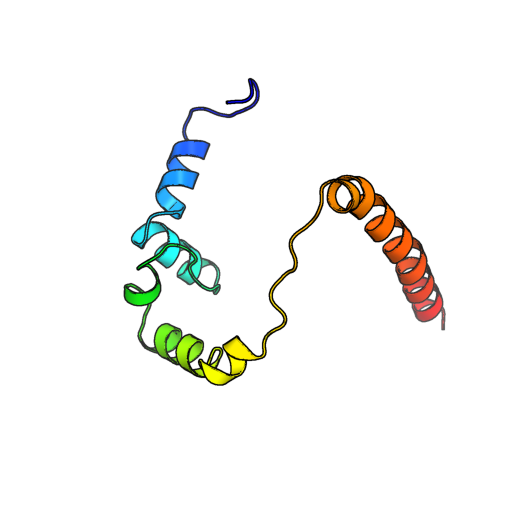A N 1
ATOM 656 C CA . ARG A 1 85 ? -11.351 1.203 20.791 1.00 90.38 85 ARG A CA 1
ATOM 657 C C . ARG A 1 85 ? -11.803 1.285 22.246 1.00 90.38 85 ARG A C 1
ATOM 659 O O . ARG A 1 85 ? -11.286 0.541 23.073 1.00 90.38 85 ARG A O 1
ATOM 666 N N . ALA A 1 86 ? -12.772 2.143 22.561 1.00 92.94 86 ALA A N 1
ATOM 667 C CA . ALA A 1 86 ? -13.296 2.280 23.916 1.00 92.94 86 ALA A CA 1
ATOM 668 C C . ALA A 1 86 ? -13.980 0.996 24.414 1.00 92.94 86 ALA A C 1
ATOM 670 O O . ALA A 1 86 ? -13.889 0.676 25.599 1.00 92.94 86 ALA A O 1
ATOM 671 N N . VAL A 1 87 ? -14.641 0.249 23.526 1.00 92.25 87 VAL A N 1
ATOM 672 C CA . VAL A 1 87 ? -15.280 -1.031 23.865 1.00 92.25 87 VAL A CA 1
ATOM 673 C C . VAL A 1 87 ? -14.245 -2.152 23.941 1.00 92.25 87 VAL A C 1
ATOM 675 O O . VAL A 1 87 ? -14.163 -2.847 24.952 1.00 92.25 87 VAL A O 1
ATOM 678 N N . VAL A 1 88 ? -13.415 -2.309 22.906 1.00 89.12 88 VAL A N 1
ATOM 679 C CA . VAL A 1 88 ? -12.440 -3.409 22.840 1.00 89.12 88 VAL A CA 1
ATOM 680 C C . VAL A 1 88 ? -11.348 -3.263 23.895 1.00 89.12 88 VAL A C 1
ATOM 682 O O . VAL A 1 88 ? -11.004 -4.246 24.542 1.00 89.12 88 VAL A O 1
ATOM 685 N N . GLY A 1 89 ? -10.846 -2.051 24.141 1.00 81.69 89 GLY A N 1
ATOM 686 C CA . GLY A 1 89 ? -9.840 -1.805 25.176 1.00 81.69 89 GLY A CA 1
ATOM 687 C C . GLY A 1 89 ? -10.326 -2.199 26.573 1.00 81.69 89 GLY A C 1
ATOM 688 O O . GLY A 1 89 ? -9.589 -2.830 27.327 1.00 81.69 89 GLY A O 1
ATOM 689 N N . LYS A 1 90 ? -11.598 -1.923 26.894 1.00 74.69 90 LYS A N 1
ATOM 690 C CA . LYS A 1 90 ? -12.222 -2.373 28.149 1.00 74.69 90 LYS A CA 1
ATOM 691 C C . LYS A 1 90 ? -12.355 -3.894 28.211 1.00 74.69 90 LYS A C 1
ATOM 693 O O . LYS A 1 90 ? -12.108 -4.478 29.261 1.00 74.69 90 LYS A O 1
ATOM 698 N N . LEU A 1 91 ? -12.714 -4.532 27.095 1.00 72.44 91 LEU A N 1
ATOM 699 C CA . LEU A 1 91 ? -12.851 -5.988 27.014 1.00 72.44 91 LEU A CA 1
ATOM 700 C C . LEU A 1 91 ? -11.505 -6.707 27.206 1.00 72.44 91 LEU A C 1
ATOM 702 O O . LEU A 1 91 ? -11.444 -7.733 27.878 1.00 72.44 91 LEU A O 1
ATOM 706 N N . VAL A 1 92 ? -10.427 -6.160 26.637 1.00 76.44 92 VAL A N 1
ATOM 707 C CA . VAL A 1 92 ? -9.061 -6.681 26.798 1.00 76.44 92 VAL A CA 1
ATOM 708 C C . VAL A 1 92 ? -8.591 -6.524 28.246 1.00 76.44 92 VAL A C 1
ATOM 710 O O . VAL A 1 92 ? -8.089 -7.487 28.817 1.00 76.44 92 VAL A O 1
ATOM 713 N N . TRP A 1 93 ? -8.830 -5.366 28.871 1.00 63.81 93 TRP A N 1
ATOM 714 C CA . TRP A 1 93 ? -8.493 -5.139 30.282 1.00 63.81 93 TRP A CA 1
ATOM 715 C C . TRP A 1 93 ? -9.245 -6.077 31.238 1.00 63.81 93 TRP A C 1
ATOM 717 O O . TRP A 1 93 ? -8.650 -6.654 32.145 1.00 63.81 93 TRP A O 1
ATOM 727 N N . ALA A 1 94 ? -10.545 -6.283 31.010 1.00 66.62 94 ALA A N 1
ATOM 728 C CA . ALA A 1 94 ? -11.347 -7.204 31.811 1.00 66.62 94 ALA A CA 1
ATOM 729 C C . ALA A 1 94 ? -10.850 -8.658 31.709 1.00 66.62 94 ALA A C 1
ATOM 731 O O . ALA A 1 94 ? -10.900 -9.392 32.689 1.00 66.62 94 ALA A O 1
ATOM 732 N N . ARG A 1 95 ? -10.334 -9.069 30.542 1.00 69.12 95 ARG A N 1
ATOM 733 C CA . ARG A 1 95 ? -9.770 -10.411 30.323 1.00 69.12 95 ARG A CA 1
ATOM 734 C C . ARG A 1 95 ? -8.371 -10.607 30.906 1.00 69.12 95 ARG A C 1
ATOM 736 O O . ARG A 1 95 ? -8.004 -11.745 31.139 1.00 69.12 95 ARG A O 1
ATOM 743 N N . SER A 1 96 ? -7.598 -9.546 31.137 1.00 72.88 96 SER A N 1
ATOM 744 C CA . SER A 1 96 ? -6.281 -9.647 31.793 1.00 72.88 96 SER A CA 1
ATOM 745 C C . SER A 1 96 ? -6.348 -9.722 33.324 1.00 72.88 96 SER A C 1
ATOM 747 O O . SER A 1 96 ? -5.318 -9.875 33.970 1.00 72.88 96 SER A O 1
ATOM 749 N N . GLN A 1 97 ? -7.539 -9.545 33.902 1.00 63.94 97 GLN A N 1
ATOM 750 C CA . GLN A 1 97 ? -7.797 -9.557 35.349 1.00 63.94 97 GLN A CA 1
ATOM 751 C C . GLN A 1 97 ? -8.441 -10.876 35.829 1.00 63.94 97 GLN A C 1
ATOM 753 O O . GLN A 1 97 ? -8.706 -11.013 37.021 1.00 63.94 97 GLN A O 1
ATOM 758 N N . ALA A 1 98 ? -8.722 -11.807 34.911 1.00 56.59 98 ALA A N 1
ATOM 759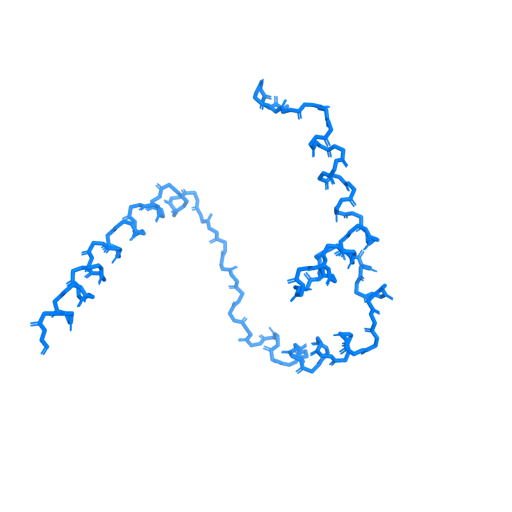 C CA . ALA A 1 98 ? -9.281 -13.137 35.164 1.00 56.59 98 ALA A CA 1
ATOM 760 C C . ALA A 1 98 ? -8.215 -14.210 34.917 1.00 56.59 98 ALA A C 1
ATOM 762 O O . ALA A 1 98 ? -8.247 -15.230 35.638 1.00 56.59 98 ALA A O 1
#

Sequence (98 aa):
MSAKADTGLAQEWIAWVNTPRGSAHDARALGVSPCAIGAMDLMDADMQGFIARSYPPEALLKLWRQPEQPVWFVKSREGYAHAYRAVVGKLVWARSQA

pLDDT: mean 87.98, std 9.39, range [56.59, 97.94]